Protein AF-A0A2N5ZCL1-F1 (afdb_monomer_lite)

Secondary structure (DSSP, 8-state):
-HHHHHHHHT-TTTTTEEEEETTSPBPPHHHHEEE-TT--EEEE--EEEEEEETTEEEEEEE-SEEEE-TTS-B-GGGEEEEEHHHHHHHHHHS-GGGS---

Sequence (102 aa):
MHFFRSLWANELHSNNFRIIESENKRVKYKDIVVEDEERNKYLKYKGSLRVYYYEIESKLVVYGLVLFEKNGNFDPSGIKWTGSMAGRRIADWLPLDYELNK

pLDDT: mean 83.38, std 15.54, range [41.25, 95.94]

Radius of gyration: 14.57 Å; chains: 1; bounding box: 32×44×33 Å

Foldseek 3Di:
DVCLLCLLVVNCVVQQKWKADPVRHTDHSVNQWDADPVRWIWGADAAWIWIDRNNFTKIKGFHGIKTADNVGDIDPVGIDIGGDVVVVVVVVVDPPVPPDPD

Structure (mmCIF, N/CA/C/O backbone):
data_AF-A0A2N5ZCL1-F1
#
_entry.id   AF-A0A2N5ZCL1-F1
#
loop_
_atom_site.group_PDB
_atom_site.id
_atom_site.type_symbol
_atom_site.label_atom_id
_atom_site.label_alt_id
_atom_site.label_comp_id
_atom_site.label_asym_id
_atom_site.label_entity_id
_atom_site.label_seq_id
_atom_site.pdbx_PDB_ins_code
_atom_site.Cartn_x
_atom_site.Cartn_y
_atom_site.Cartn_z
_atom_site.occupancy
_atom_site.B_iso_or_equiv
_atom_site.auth_seq_id
_atom_site.auth_comp_id
_atom_site.auth_asym_id
_atom_site.auth_atom_id
_atom_site.pdbx_PDB_model_num
ATOM 1 N N . MET A 1 1 ? -3.459 7.927 -6.750 1.00 74.00 1 MET A N 1
ATOM 2 C CA . MET A 1 1 ? -2.459 6.841 -6.604 1.00 74.00 1 MET A CA 1
ATOM 3 C C . MET A 1 1 ? -3.012 5.497 -7.092 1.00 74.00 1 MET A C 1
ATOM 5 O O . MET A 1 1 ? -3.967 4.996 -6.515 1.00 74.00 1 MET A O 1
ATOM 9 N N . HIS A 1 2 ? -2.458 4.907 -8.161 1.00 86.94 2 HIS A N 1
ATOM 10 C CA . HIS A 1 2 ? -3.016 3.708 -8.828 1.00 86.94 2 HIS A CA 1
ATOM 11 C C . HIS A 1 2 ? -2.949 2.412 -7.994 1.00 86.94 2 HIS A C 1
ATOM 13 O O . HIS A 1 2 ? -3.910 1.642 -7.998 1.00 86.94 2 HIS A O 1
ATOM 19 N N . PHE A 1 3 ? -1.875 2.196 -7.227 1.00 89.75 3 PHE A N 1
ATOM 20 C CA . PHE A 1 3 ? -1.744 1.006 -6.376 1.00 89.75 3 PHE A CA 1
ATOM 21 C C . PHE A 1 3 ? -2.813 0.939 -5.283 1.00 89.75 3 PHE A C 1
ATOM 23 O O . PHE A 1 3 ? -3.518 -0.057 -5.200 1.00 89.75 3 PHE A O 1
ATOM 30 N N . PHE A 1 4 ? -2.977 1.994 -4.475 1.00 90.75 4 PHE A N 1
ATOM 31 C CA . PHE A 1 4 ? -3.962 1.990 -3.385 1.00 90.75 4 PHE A CA 1
ATOM 32 C C . PHE A 1 4 ? -5.402 1.908 -3.896 1.00 90.75 4 PHE A C 1
ATOM 34 O O . PHE A 1 4 ? -6.218 1.243 -3.271 1.00 90.75 4 PHE A O 1
ATOM 41 N N . ARG A 1 5 ? -5.705 2.474 -5.075 1.00 91.94 5 ARG A N 1
ATOM 42 C CA . ARG A 1 5 ? -6.997 2.240 -5.747 1.00 91.94 5 ARG A CA 1
ATOM 43 C C . ARG A 1 5 ? -7.199 0.769 -6.107 1.00 91.94 5 ARG A C 1
ATOM 45 O O . ARG A 1 5 ? -8.257 0.211 -5.841 1.00 91.94 5 ARG A O 1
ATOM 52 N N . SER A 1 6 ? -6.166 0.136 -6.664 1.00 92.06 6 SER A N 1
ATOM 53 C CA . SER A 1 6 ? -6.188 -1.292 -7.007 1.00 92.06 6 SER A CA 1
ATOM 54 C C . SER A 1 6 ? -6.301 -2.175 -5.762 1.00 92.06 6 SER A C 1
ATOM 56 O O . SER A 1 6 ? -7.010 -3.176 -5.774 1.00 92.06 6 SER A O 1
ATOM 58 N N . LEU A 1 7 ? -5.647 -1.788 -4.664 1.00 92.75 7 LEU A N 1
ATOM 59 C CA . LEU A 1 7 ? -5.780 -2.431 -3.361 1.00 92.75 7 LEU A CA 1
ATOM 60 C C . LEU A 1 7 ? -7.210 -2.259 -2.818 1.00 92.75 7 LEU A C 1
ATOM 62 O O . LEU A 1 7 ? -7.832 -3.217 -2.376 1.00 92.75 7 LEU A O 1
ATOM 66 N N . TRP A 1 8 ? -7.793 -1.067 -2.912 1.00 93.88 8 TRP A N 1
ATOM 67 C CA . TRP A 1 8 ? -9.158 -0.824 -2.438 1.00 93.88 8 TRP A CA 1
ATOM 68 C C . TRP A 1 8 ? -10.194 -1.674 -3.173 1.00 93.88 8 TRP A C 1
ATOM 70 O O . TRP A 1 8 ? -11.073 -2.258 -2.535 1.00 93.88 8 TRP A O 1
ATOM 80 N N . ALA A 1 9 ? -10.057 -1.796 -4.493 1.00 93.81 9 ALA A N 1
ATOM 81 C CA . ALA A 1 9 ? -10.953 -2.584 -5.335 1.00 93.81 9 ALA A CA 1
ATOM 82 C C . ALA A 1 9 ? -10.675 -4.101 -5.310 1.00 93.81 9 ALA A C 1
ATOM 84 O O . ALA A 1 9 ? -11.467 -4.861 -5.853 1.00 93.81 9 ALA A O 1
ATOM 85 N N . ASN A 1 10 ? -9.591 -4.561 -4.665 1.00 94.19 10 ASN A N 1
ATOM 86 C CA . ASN A 1 10 ? -9.100 -5.945 -4.770 1.00 94.19 10 ASN A CA 1
ATOM 87 C C . ASN A 1 10 ? -8.807 -6.363 -6.233 1.00 94.19 10 ASN A C 1
ATOM 89 O O . ASN A 1 10 ? -9.036 -7.492 -6.656 1.00 94.19 10 ASN A O 1
ATOM 93 N N . GLU A 1 11 ? -8.252 -5.430 -7.004 1.00 94.00 11 GLU A N 1
ATOM 94 C CA . GLU A 1 11 ? -7.954 -5.548 -8.438 1.00 94.00 11 GLU A CA 1
ATOM 95 C C . GLU A 1 11 ? -6.443 -5.496 -8.710 1.00 94.00 11 GLU A C 1
ATOM 97 O O . GLU A 1 11 ? -5.991 -5.140 -9.794 1.00 94.00 11 GLU A O 1
ATOM 102 N N . LEU A 1 12 ? -5.615 -5.832 -7.714 1.00 91.12 12 LEU A N 1
ATOM 103 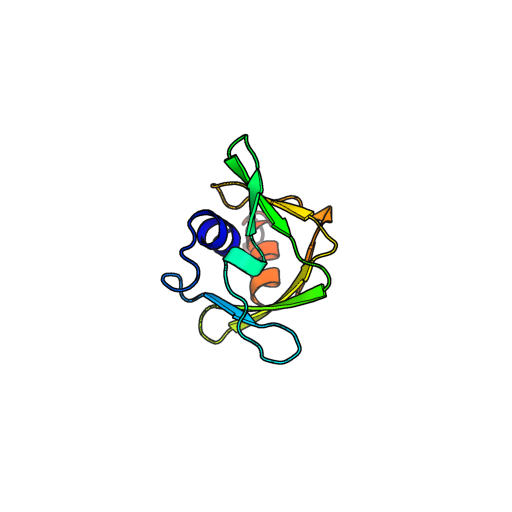C CA . LEU A 1 12 ? -4.157 -5.812 -7.870 1.00 91.12 12 LEU A CA 1
ATOM 104 C C . LEU A 1 12 ? -3.712 -6.644 -9.077 1.00 91.12 12 LEU A C 1
ATOM 106 O O . LEU A 1 12 ? -2.935 -6.167 -9.895 1.00 91.12 12 LEU A O 1
ATOM 110 N N . HIS A 1 13 ? -4.231 -7.867 -9.214 1.00 90.69 13 HIS A N 1
ATOM 111 C CA . HIS A 1 13 ? -3.790 -8.762 -10.278 1.00 90.69 13 HIS A CA 1
ATOM 112 C C . HIS A 1 13 ? -4.219 -8.287 -11.672 1.00 90.69 13 HIS A C 1
ATOM 114 O O . HIS A 1 13 ? -3.393 -8.309 -12.582 1.00 90.69 13 HIS A O 1
ATOM 120 N N . SER A 1 14 ? -5.467 -7.833 -11.829 1.00 92.31 14 SER A N 1
ATOM 121 C CA . SER A 1 14 ? -5.989 -7.292 -13.092 1.00 92.31 14 SER A CA 1
ATOM 122 C C . SER A 1 14 ? -5.308 -5.981 -13.489 1.00 92.31 14 SER A C 1
ATOM 124 O O . SER A 1 14 ? -5.147 -5.718 -14.675 1.00 92.31 14 SER A O 1
ATOM 126 N N . ASN A 1 15 ? -4.825 -5.206 -12.513 1.00 89.94 15 ASN A N 1
ATOM 127 C CA . ASN A 1 15 ? -4.043 -3.988 -12.733 1.00 89.94 15 ASN A CA 1
ATOM 128 C C . ASN A 1 15 ? -2.522 -4.240 -12.773 1.00 89.94 15 ASN A C 1
ATOM 130 O O . ASN A 1 15 ? -1.738 -3.312 -12.590 1.00 89.94 15 ASN A O 1
ATOM 134 N N . ASN A 1 16 ? -2.081 -5.481 -13.016 1.00 92.19 16 ASN A N 1
ATOM 135 C CA . ASN A 1 16 ? -0.668 -5.861 -13.178 1.00 92.19 16 ASN A CA 1
ATOM 136 C C . ASN A 1 16 ? 0.228 -5.611 -11.954 1.00 92.19 16 ASN A C 1
ATOM 138 O O . ASN A 1 16 ? 1.455 -5.528 -12.077 1.00 92.19 16 ASN A O 1
ATOM 142 N N . PHE A 1 17 ? -0.367 -5.542 -10.763 1.00 91.44 17 PHE A N 1
ATOM 143 C CA . PHE A 1 17 ? 0.359 -5.513 -9.504 1.00 91.44 17 PHE A CA 1
ATOM 144 C C . PHE A 1 17 ? 0.604 -6.916 -8.951 1.00 91.44 17 PHE A C 1
ATOM 146 O O . PHE A 1 17 ? -0.279 -7.779 -8.922 1.00 91.44 17 PHE A O 1
ATOM 153 N N . ARG A 1 18 ? 1.812 -7.126 -8.425 1.00 91.56 18 ARG A N 1
ATOM 154 C CA . ARG A 1 18 ? 2.178 -8.314 -7.644 1.00 91.56 18 ARG A CA 1
ATOM 155 C C . ARG A 1 18 ? 2.816 -7.870 -6.334 1.00 91.56 18 ARG A C 1
ATOM 157 O O . ARG A 1 18 ? 3.662 -6.983 -6.335 1.00 91.56 18 ARG A O 1
ATOM 164 N N . ILE A 1 19 ? 2.410 -8.485 -5.227 1.00 91.56 19 ILE A N 1
ATOM 165 C CA . ILE A 1 19 ? 2.971 -8.219 -3.899 1.00 91.56 19 ILE A CA 1
ATOM 166 C C . ILE A 1 19 ? 3.666 -9.485 -3.414 1.00 91.56 19 ILE A C 1
ATOM 168 O O . ILE A 1 19 ? 3.081 -10.574 -3.422 1.00 91.56 19 ILE A O 1
ATOM 172 N N . ILE A 1 20 ? 4.923 -9.329 -3.020 1.00 91.06 20 ILE A N 1
ATOM 173 C CA . ILE A 1 20 ? 5.784 -10.413 -2.566 1.00 91.06 20 ILE A CA 1
ATOM 174 C C . ILE A 1 20 ? 6.415 -10.005 -1.232 1.00 91.06 20 ILE A C 1
ATOM 176 O O . ILE A 1 20 ? 6.828 -8.860 -1.047 1.00 91.06 20 ILE A O 1
ATOM 180 N N . GLU A 1 21 ? 6.464 -10.939 -0.293 1.00 85.50 21 GLU A N 1
ATOM 181 C CA . GLU A 1 21 ? 7.194 -10.800 0.965 1.00 85.50 21 GLU A CA 1
ATOM 182 C C . GLU A 1 21 ? 8.708 -10.937 0.733 1.00 85.50 21 GLU A C 1
ATOM 184 O O . GLU A 1 21 ? 9.155 -11.466 -0.287 1.00 85.50 21 GLU A O 1
ATOM 189 N N . SER A 1 22 ? 9.530 -10.480 1.679 1.00 68.94 22 SER A N 1
ATOM 190 C CA . SER A 1 22 ? 10.996 -10.565 1.597 1.00 68.94 22 SER A CA 1
ATOM 191 C C . SER A 1 22 ? 11.548 -11.980 1.354 1.00 68.94 22 SER A C 1
ATOM 193 O O . SER A 1 22 ? 12.635 -12.103 0.797 1.00 68.94 22 SER A O 1
ATOM 195 N N . GLU A 1 23 ? 10.797 -13.029 1.696 1.00 70.88 23 GLU A N 1
ATOM 196 C CA . GLU A 1 23 ? 11.152 -14.442 1.471 1.00 70.88 23 GLU A CA 1
ATOM 197 C C . GLU A 1 23 ? 10.645 -14.999 0.122 1.00 70.88 23 GLU A C 1
ATOM 199 O O . GLU A 1 23 ? 10.497 -16.206 -0.049 1.00 70.88 23 GLU A O 1
ATOM 204 N N . ASN A 1 24 ? 10.336 -14.134 -0.852 1.00 70.50 24 ASN A N 1
ATOM 205 C CA . ASN A 1 24 ? 9.763 -14.493 -2.162 1.00 70.50 24 ASN A CA 1
ATOM 206 C C . ASN A 1 24 ? 8.382 -15.178 -2.112 1.00 70.50 24 ASN A C 1
ATOM 208 O O . ASN A 1 24 ? 7.890 -15.693 -3.119 1.00 70.50 24 ASN A O 1
ATOM 212 N N . LYS A 1 25 ? 7.700 -15.137 -0.965 1.00 83.50 25 LYS A N 1
ATOM 213 C CA . LYS A 1 25 ? 6.341 -15.656 -0.825 1.00 83.50 25 LYS A CA 1
ATOM 214 C C . LYS A 1 25 ? 5.325 -14.658 -1.382 1.00 83.50 25 LYS A C 1
ATOM 216 O O . LYS A 1 25 ? 5.320 -13.484 -1.013 1.00 83.50 25 LYS A O 1
ATOM 221 N N . ARG A 1 26 ? 4.434 -15.120 -2.266 1.00 83.06 26 ARG A N 1
ATOM 222 C CA . ARG A 1 26 ? 3.315 -14.305 -2.768 1.00 83.06 26 ARG A CA 1
ATOM 223 C C . ARG A 1 26 ? 2.329 -14.041 -1.631 1.00 83.06 26 ARG A C 1
ATOM 225 O O . ARG A 1 26 ? 1.811 -14.982 -1.032 1.00 83.06 26 ARG A O 1
ATOM 232 N N . VAL A 1 27 ? 2.046 -12.769 -1.384 1.00 86.06 27 VAL A N 1
ATOM 233 C CA . VAL A 1 27 ? 1.124 -12.330 -0.330 1.00 86.06 27 VAL A CA 1
ATOM 234 C C . VAL A 1 27 ? -0.292 -12.264 -0.896 1.00 86.06 27 VAL A C 1
ATOM 236 O O . VAL A 1 27 ? -0.494 -11.733 -1.995 1.00 86.06 27 VAL A O 1
ATOM 239 N N . LYS A 1 28 ? -1.285 -12.822 -0.191 1.00 88.19 28 LYS A N 1
ATOM 240 C CA . LYS A 1 28 ? -2.686 -12.725 -0.622 1.00 88.19 28 LYS A CA 1
ATOM 241 C C . LYS A 1 28 ? -3.301 -11.437 -0.095 1.00 88.19 28 LYS A C 1
ATOM 243 O O . LYS A 1 28 ? -2.945 -10.949 0.968 1.00 88.19 28 LYS A O 1
ATOM 248 N N . TYR A 1 29 ? -4.302 -10.934 -0.813 1.00 89.62 29 TYR A N 1
ATOM 249 C CA . TYR A 1 29 ? -5.054 -9.743 -0.419 1.00 89.62 29 TYR A CA 1
ATOM 250 C C . TYR A 1 29 ? -5.560 -9.798 1.029 1.00 89.62 29 TYR A C 1
ATOM 252 O O . TYR A 1 29 ? -5.335 -8.875 1.805 1.00 89.62 29 TYR A O 1
ATOM 260 N N . LYS A 1 30 ? -6.187 -10.921 1.398 1.00 91.12 30 LYS A N 1
ATOM 261 C CA . LYS A 1 30 ? -6.770 -11.146 2.727 1.00 91.12 30 LYS A CA 1
ATOM 262 C C . LYS A 1 30 ? -5.734 -11.176 3.857 1.00 91.12 30 LYS A C 1
ATOM 264 O O . LYS A 1 30 ? -6.116 -11.034 5.010 1.00 91.12 30 LYS A O 1
ATOM 269 N N . ASP A 1 31 ? -4.455 -11.356 3.531 1.00 90.00 31 ASP A N 1
ATOM 270 C CA . ASP A 1 31 ? -3.379 -11.393 4.524 1.00 90.00 31 ASP A CA 1
ATOM 271 C C . ASP A 1 31 ? -2.912 -9.978 4.905 1.00 90.00 31 ASP A C 1
ATOM 273 O O . ASP A 1 31 ? -2.283 -9.800 5.943 1.00 90.00 31 ASP A O 1
ATOM 277 N N . ILE A 1 32 ? -3.205 -8.974 4.066 1.00 92.62 32 ILE A N 1
ATOM 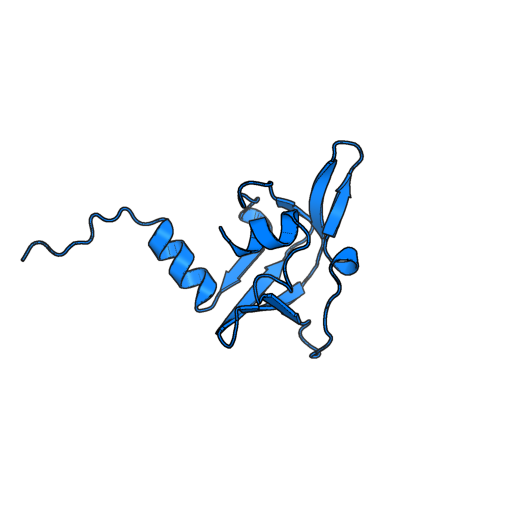278 C CA . ILE A 1 32 ? -2.720 -7.596 4.233 1.00 92.62 32 ILE A CA 1
ATOM 279 C C . ILE A 1 32 ? -3.822 -6.546 4.277 1.00 92.62 32 ILE A C 1
ATOM 281 O O . ILE A 1 32 ? -3.548 -5.431 4.705 1.00 92.62 32 ILE A O 1
ATOM 285 N N . VAL A 1 33 ? -5.046 -6.856 3.848 1.00 95.38 33 VAL A N 1
ATOM 286 C CA . VAL A 1 33 ? -6.172 -5.922 3.921 1.00 95.38 33 VAL A CA 1
ATOM 287 C C . VAL A 1 33 ? -7.205 -6.413 4.916 1.00 95.38 33 VAL A C 1
ATOM 289 O O . VAL A 1 33 ? -7.701 -7.534 4.810 1.00 95.38 33 VAL A O 1
ATOM 292 N N . VAL A 1 34 ? -7.548 -5.533 5.852 1.00 95.62 34 VAL A N 1
ATOM 293 C CA . VAL A 1 34 ? -8.654 -5.710 6.793 1.00 95.62 34 VAL A CA 1
ATOM 294 C C . VAL A 1 34 ? -9.696 -4.620 6.561 1.00 95.62 34 VAL A C 1
ATOM 296 O O . VAL A 1 34 ? -9.346 -3.507 6.167 1.00 95.62 34 VAL A O 1
ATOM 299 N N . GLU A 1 35 ? -10.962 -4.956 6.778 1.00 95.94 35 GLU A N 1
ATOM 300 C CA . GLU A 1 35 ? -12.107 -4.045 6.695 1.00 95.94 35 GLU A CA 1
ATOM 301 C C . GLU A 1 35 ? -12.784 -4.019 8.070 1.00 95.94 35 GLU A C 1
ATOM 303 O O . GLU A 1 35 ? -12.920 -5.077 8.691 1.00 95.94 35 GLU A O 1
ATOM 308 N N . ASP A 1 36 ? -13.121 -2.831 8.570 1.00 93.94 36 ASP A N 1
ATOM 309 C CA . ASP A 1 36 ? -13.850 -2.666 9.832 1.00 93.94 36 ASP A CA 1
ATOM 310 C C . ASP A 1 36 ? -15.377 -2.677 9.623 1.00 93.94 36 ASP A C 1
ATOM 312 O O . ASP A 1 36 ? -15.879 -2.873 8.514 1.00 93.94 36 ASP A O 1
ATOM 316 N N . GLU A 1 37 ? -16.133 -2.476 10.704 1.00 94.88 37 GLU A N 1
ATOM 317 C CA . GLU A 1 37 ? -17.602 -2.446 10.675 1.00 94.88 37 GLU A CA 1
ATOM 318 C C . GLU A 1 37 ? -18.166 -1.250 9.884 1.00 94.88 37 GLU A C 1
ATOM 320 O O . GLU A 1 37 ? -19.264 -1.330 9.334 1.00 94.88 37 GLU A O 1
ATOM 325 N N . GLU A 1 38 ? -17.398 -0.165 9.765 1.00 94.00 38 GLU A N 1
ATOM 326 C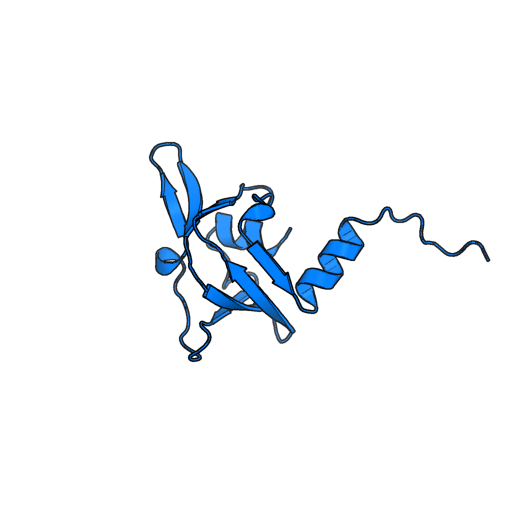 CA . GLU A 1 38 ? -17.748 1.046 9.015 1.00 94.00 38 GLU A CA 1
ATOM 327 C C . GLU A 1 38 ? -17.339 0.971 7.532 1.00 94.00 38 GLU A C 1
ATOM 329 O O . GLU A 1 38 ? -17.575 1.909 6.766 1.00 94.00 38 GLU A O 1
ATOM 334 N N . ARG A 1 39 ? -16.792 -0.171 7.088 1.00 92.31 39 ARG A N 1
ATOM 335 C CA . ARG A 1 39 ? -16.280 -0.415 5.727 1.00 92.31 39 ARG A CA 1
ATOM 336 C C . ARG A 1 39 ? -15.028 0.395 5.384 1.00 92.31 39 ARG A C 1
ATOM 338 O O . ARG A 1 39 ? -14.694 0.555 4.203 1.00 92.31 39 ARG A O 1
ATOM 345 N N . ASN A 1 40 ? -14.307 0.876 6.391 1.00 93.62 40 ASN A N 1
ATOM 346 C CA . ASN A 1 40 ? -12.972 1.425 6.215 1.00 93.62 40 ASN A CA 1
ATOM 347 C C . ASN A 1 40 ? -11.997 0.276 5.967 1.00 93.62 40 ASN A C 1
ATOM 349 O O . ASN A 1 40 ? -12.050 -0.761 6.631 1.00 93.62 40 ASN A O 1
ATOM 353 N N . LYS A 1 41 ? -11.075 0.458 5.016 1.00 95.31 41 LYS A N 1
ATOM 354 C CA . LYS A 1 41 ? -10.043 -0.541 4.723 1.00 95.31 41 LYS A CA 1
ATOM 355 C C . LYS A 1 41 ? -8.684 -0.084 5.199 1.00 95.31 41 LYS A C 1
ATOM 357 O O . LYS A 1 41 ? -8.278 1.063 5.011 1.00 95.31 41 LYS A O 1
ATOM 362 N N . TYR A 1 42 ? -7.953 -1.046 5.741 1.00 95.50 42 TYR A N 1
ATOM 363 C CA . TYR A 1 42 ? -6.635 -0.824 6.291 1.00 95.50 42 TYR A CA 1
ATOM 364 C C . TYR A 1 42 ? -5.638 -1.820 5.731 1.00 95.50 42 TYR A C 1
ATOM 366 O O . TYR A 1 42 ? -5.911 -3.017 5.631 1.00 95.50 42 TYR A O 1
ATOM 374 N N . LEU A 1 43 ? -4.460 -1.316 5.376 1.00 94.50 43 LEU A N 1
ATOM 375 C CA . LEU A 1 43 ? -3.305 -2.143 5.086 1.00 94.50 43 LEU A CA 1
ATOM 376 C C . LEU A 1 43 ? -2.688 -2.521 6.436 1.00 94.50 43 LEU A C 1
ATOM 378 O O . LEU A 1 43 ? -2.114 -1.672 7.117 1.00 94.50 43 LEU A O 1
ATOM 382 N N . LYS A 1 44 ? -2.852 -3.781 6.838 1.00 94.12 44 LYS A N 1
ATOM 383 C CA . LYS A 1 44 ? -2.334 -4.347 8.085 1.00 94.12 44 LYS A CA 1
ATOM 384 C C . LYS A 1 44 ? -1.131 -5.223 7.771 1.00 94.12 44 LYS A C 1
ATOM 386 O O . LYS A 1 44 ? -1.276 -6.383 7.399 1.00 94.12 44 LYS A O 1
ATOM 391 N N . TYR A 1 45 ? 0.064 -4.671 7.933 1.00 91.88 45 TYR A N 1
ATOM 392 C CA . TYR A 1 45 ? 1.301 -5.423 7.752 1.00 91.88 45 TYR A CA 1
ATOM 393 C C . TYR A 1 45 ? 2.430 -4.798 8.573 1.00 91.88 45 TYR A C 1
ATOM 395 O O . TYR A 1 45 ? 2.444 -3.592 8.807 1.00 91.88 45 TYR A O 1
ATOM 403 N N . LYS A 1 46 ? 3.393 -5.611 9.010 1.00 90.88 46 LYS A N 1
ATOM 404 C CA . LYS A 1 46 ? 4.578 -5.126 9.724 1.00 90.88 46 LYS A CA 1
ATOM 405 C C . LYS A 1 46 ? 5.822 -5.675 9.050 1.00 90.88 46 LYS A C 1
ATOM 407 O O . LYS A 1 46 ? 6.170 -6.833 9.245 1.00 90.88 46 LYS A O 1
ATOM 412 N N . GLY A 1 47 ? 6.493 -4.835 8.269 1.00 90.94 47 GLY A N 1
ATOM 413 C CA . GLY A 1 47 ? 7.699 -5.239 7.555 1.00 90.94 47 GLY A CA 1
ATOM 414 C C . GLY A 1 47 ? 7.794 -4.661 6.154 1.00 90.94 47 GLY A C 1
ATOM 415 O O . GLY A 1 47 ? 7.171 -3.653 5.828 1.00 90.94 47 GLY A O 1
ATOM 416 N N . SER A 1 48 ? 8.626 -5.296 5.331 1.00 91.75 48 SER A N 1
ATOM 417 C CA . SER A 1 48 ? 8.888 -4.875 3.956 1.00 91.75 48 SER A CA 1
ATOM 418 C C . SER A 1 48 ? 8.144 -5.753 2.957 1.00 91.75 48 SER A C 1
ATOM 420 O O . SER A 1 48 ? 8.351 -6.960 2.919 1.00 91.75 48 SER A O 1
ATOM 422 N N . LEU A 1 49 ? 7.365 -5.121 2.090 1.00 92.12 49 LEU A N 1
ATOM 423 C CA . LEU A 1 49 ? 6.755 -5.726 0.916 1.00 92.12 49 LEU A CA 1
ATOM 424 C C . LEU A 1 49 ? 7.507 -5.279 -0.337 1.00 92.12 49 LEU A C 1
ATOM 426 O O . LEU A 1 49 ? 7.861 -4.105 -0.483 1.00 92.12 49 LEU A O 1
ATOM 430 N N . ARG A 1 50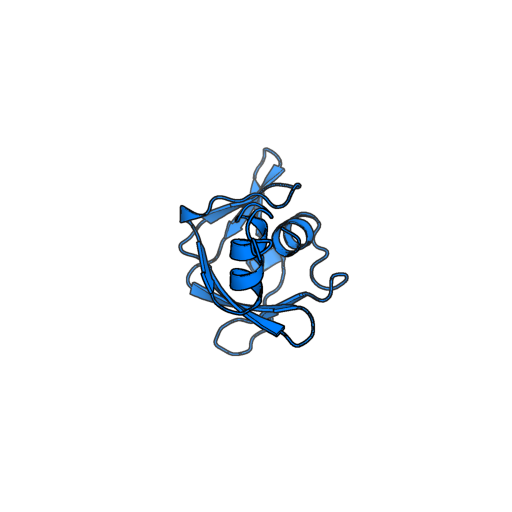 ? 7.721 -6.206 -1.267 1.00 92.44 50 ARG A N 1
ATOM 431 C CA . ARG A 1 50 ? 8.096 -5.891 -2.645 1.00 92.44 50 ARG A CA 1
ATOM 432 C C . ARG A 1 50 ? 6.822 -5.781 -3.464 1.00 92.44 50 ARG A C 1
ATOM 434 O O . ARG A 1 50 ? 6.043 -6.729 -3.558 1.00 92.44 50 ARG A O 1
ATOM 441 N N . VAL A 1 51 ? 6.603 -4.605 -4.030 1.00 91.81 51 VAL A N 1
ATOM 442 C CA . VAL A 1 51 ? 5.498 -4.320 -4.936 1.00 91.81 51 VAL A CA 1
ATOM 443 C C . VAL A 1 51 ? 6.074 -4.283 -6.339 1.00 91.81 51 VAL A C 1
ATOM 445 O O . VAL A 1 51 ? 7.003 -3.527 -6.603 1.00 91.81 51 VAL A O 1
ATOM 448 N N . TYR A 1 52 ? 5.510 -5.078 -7.234 1.00 91.06 52 TYR A N 1
ATOM 449 C CA . TYR A 1 52 ? 5.819 -5.055 -8.655 1.00 91.06 52 TYR A CA 1
ATOM 450 C C . TYR A 1 52 ? 4.635 -4.475 -9.413 1.00 91.06 52 TYR A C 1
ATOM 452 O O . TYR A 1 52 ? 3.495 -4.838 -9.124 1.00 91.06 52 TYR A O 1
ATOM 460 N N . TYR A 1 53 ? 4.911 -3.614 -10.385 1.00 90.38 53 TYR A N 1
ATOM 461 C CA . TYR A 1 53 ? 3.964 -3.171 -11.404 1.00 90.38 53 TYR A CA 1
ATOM 462 C C . TYR A 1 53 ? 4.580 -3.482 -12.763 1.00 90.38 53 TYR A C 1
ATOM 464 O O . TYR A 1 53 ? 5.598 -2.886 -13.124 1.00 90.38 53 TYR A O 1
ATOM 472 N N . TYR A 1 54 ? 4.017 -4.459 -13.477 1.00 89.75 54 TYR A N 1
ATOM 473 C CA . TYR A 1 54 ? 4.726 -5.143 -14.567 1.00 89.75 54 TYR A CA 1
ATOM 474 C C . TYR A 1 54 ? 6.100 -5.659 -14.081 1.00 89.75 54 TYR A C 1
ATOM 476 O O . TYR A 1 54 ? 6.149 -6.429 -13.116 1.00 89.75 54 TYR A O 1
ATOM 484 N N . GLU A 1 55 ? 7.198 -5.211 -14.697 1.00 88.44 55 GLU A N 1
ATOM 485 C CA . GLU A 1 55 ? 8.587 -5.558 -14.349 1.00 88.44 55 GLU A CA 1
ATOM 486 C C . GLU A 1 55 ? 9.250 -4.542 -13.400 1.00 88.44 55 GLU A C 1
ATOM 488 O O . GLU A 1 55 ? 10.415 -4.680 -13.034 1.00 88.44 55 GLU A O 1
ATOM 493 N N . ILE A 1 56 ? 8.524 -3.499 -12.987 1.00 89.31 56 ILE A N 1
ATOM 494 C CA . ILE A 1 56 ? 9.070 -2.439 -12.138 1.00 89.31 56 ILE A CA 1
ATOM 495 C C . ILE A 1 56 ? 8.884 -2.817 -10.672 1.00 89.31 56 ILE A C 1
ATOM 497 O O . ILE A 1 56 ? 7.757 -2.860 -10.178 1.00 89.31 56 ILE A O 1
ATOM 501 N N . GLU A 1 57 ? 9.990 -3.018 -9.960 1.00 90.38 57 GLU A N 1
ATOM 502 C CA . GLU A 1 57 ? 9.993 -3.240 -8.514 1.00 90.38 57 GLU A CA 1
ATOM 503 C C . GLU A 1 57 ? 9.972 -1.919 -7.727 1.00 90.38 57 GLU A C 1
ATOM 505 O O . GLU A 1 57 ? 10.578 -0.904 -8.085 1.00 90.38 57 GLU A O 1
ATOM 510 N N . SER A 1 58 ? 9.276 -1.917 -6.597 1.00 91.44 58 SER A N 1
ATOM 511 C CA . SER A 1 58 ? 9.447 -0.941 -5.526 1.00 91.44 58 SER A CA 1
ATOM 512 C C . SER A 1 58 ? 9.266 -1.607 -4.171 1.00 91.44 58 SER A C 1
ATOM 514 O O . SER A 1 58 ? 8.618 -2.643 -4.040 1.00 91.44 58 SER A O 1
ATOM 516 N N . LYS A 1 59 ? 9.832 -0.990 -3.140 1.00 92.06 59 LYS A N 1
ATOM 517 C CA . LYS A 1 59 ? 9.762 -1.478 -1.767 1.00 92.06 59 LYS A CA 1
ATOM 518 C C . LYS A 1 59 ? 8.784 -0.626 -0.971 1.00 92.06 59 LYS A C 1
ATOM 520 O O . LYS A 1 59 ? 8.907 0.597 -0.941 1.00 92.06 59 LYS A O 1
ATOM 525 N N . LEU A 1 60 ? 7.842 -1.285 -0.310 1.00 91.69 60 LEU A N 1
ATOM 526 C CA . LEU A 1 60 ? 6.861 -0.691 0.584 1.00 91.69 60 LEU A CA 1
ATOM 527 C C . LEU A 1 60 ? 7.105 -1.227 1.994 1.00 91.69 60 LEU A C 1
ATOM 529 O O . LEU A 1 60 ? 6.851 -2.393 2.275 1.00 91.69 60 LEU A O 1
ATOM 533 N N . VAL A 1 61 ? 7.623 -0.388 2.881 1.00 93.00 61 VAL A N 1
ATOM 534 C CA . VAL A 1 61 ? 7.734 -0.701 4.307 1.00 93.00 61 VAL A CA 1
ATOM 535 C C . VAL A 1 61 ? 6.463 -0.224 4.992 1.00 93.00 61 VAL A C 1
ATOM 537 O O . VAL A 1 61 ? 6.089 0.933 4.829 1.00 93.00 61 VAL A O 1
ATOM 540 N N . VAL A 1 62 ? 5.810 -1.105 5.742 1.00 92.62 62 VAL A N 1
ATOM 541 C CA . VAL A 1 62 ? 4.589 -0.808 6.500 1.00 92.62 62 VAL A CA 1
ATOM 542 C C . VAL A 1 62 ? 4.911 -0.920 7.986 1.00 92.62 62 VAL A C 1
ATOM 544 O O . VAL A 1 62 ? 5.502 -1.914 8.423 1.00 92.62 62 VAL A O 1
ATOM 547 N N . TYR A 1 63 ? 4.558 0.111 8.752 1.00 90.6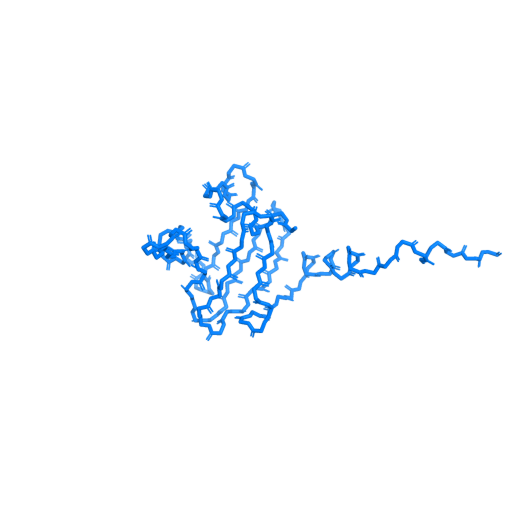9 63 TYR A N 1
ATOM 548 C CA . TYR A 1 63 ? 4.875 0.204 10.180 1.00 90.69 63 TYR A CA 1
ATOM 549 C C . TYR A 1 63 ? 3.758 -0.329 11.090 1.00 90.69 63 TYR A C 1
ATOM 551 O O . TYR A 1 63 ? 3.984 -0.514 12.285 1.00 90.69 63 TYR A O 1
ATOM 559 N N . GLY A 1 64 ? 2.578 -0.628 10.541 1.00 89.38 64 GLY A N 1
ATOM 560 C CA . GLY A 1 64 ? 1.446 -1.151 11.298 1.00 89.38 64 GLY A CA 1
ATOM 561 C C . GLY A 1 64 ? 0.145 -1.156 10.499 1.00 89.38 64 GLY A C 1
ATOM 562 O O . GLY A 1 64 ? 0.039 -1.830 9.475 1.00 89.38 64 GLY A O 1
ATOM 563 N N . LEU A 1 65 ? -0.855 -0.439 11.010 1.00 91.94 65 LEU A N 1
ATOM 564 C CA . LEU A 1 65 ? -2.171 -0.300 10.394 1.00 91.94 65 LEU A CA 1
ATOM 565 C C . LEU A 1 65 ? -2.235 1.020 9.627 1.00 91.94 65 LEU A C 1
ATOM 567 O O . LEU A 1 65 ? -1.967 2.071 10.200 1.00 91.94 65 LEU A O 1
ATOM 571 N N . VAL A 1 66 ? -2.584 0.965 8.345 1.00 94.12 66 VAL A N 1
ATOM 572 C CA . VAL A 1 66 ? -2.617 2.152 7.484 1.00 94.12 66 VAL A CA 1
ATOM 573 C C . VAL A 1 66 ? -3.984 2.270 6.847 1.00 94.12 66 VAL A C 1
ATOM 575 O O . VAL A 1 66 ? -4.342 1.434 6.020 1.00 94.12 66 VAL A O 1
ATOM 578 N N . LEU A 1 67 ? -4.735 3.303 7.222 1.00 93.69 67 LEU A N 1
ATOM 579 C CA . LEU A 1 67 ? -5.996 3.636 6.569 1.00 93.69 67 LEU A CA 1
ATOM 580 C C . LEU A 1 67 ? -5.721 4.069 5.127 1.00 93.69 67 LEU A C 1
ATOM 582 O O . LEU A 1 67 ? -4.805 4.856 4.871 1.00 93.69 67 LEU A O 1
ATOM 586 N N . PHE A 1 68 ? -6.518 3.564 4.192 1.00 93.44 68 PHE A N 1
ATOM 587 C CA . PHE A 1 68 ? -6.487 3.997 2.801 1.00 93.44 68 PHE A CA 1
ATOM 588 C C . PHE A 1 68 ? -7.900 4.093 2.233 1.00 93.44 68 PHE A C 1
ATOM 590 O O . PHE A 1 68 ? -8.792 3.372 2.655 1.00 93.44 68 PHE A O 1
ATOM 597 N N . GLU A 1 69 ? -8.105 4.988 1.273 1.00 92.25 69 GLU A N 1
ATOM 598 C CA . GLU A 1 69 ? -9.413 5.346 0.729 1.00 92.25 69 GLU A CA 1
ATOM 599 C C . GLU A 1 69 ? -9.589 4.875 -0.720 1.00 92.25 69 GLU A C 1
ATOM 601 O O . GLU A 1 69 ? -8.630 4.638 -1.465 1.00 92.25 69 GLU A O 1
ATOM 606 N N . LYS A 1 70 ? -10.846 4.846 -1.177 1.00 92.50 70 LYS A N 1
ATOM 607 C CA . LYS A 1 70 ? -11.227 4.472 -2.550 1.00 92.50 70 LYS A CA 1
ATOM 608 C C . LYS A 1 70 ? -10.529 5.283 -3.648 1.00 92.50 70 LYS A C 1
ATOM 610 O O . LYS A 1 70 ? -10.262 4.754 -4.725 1.00 92.50 70 LYS A O 1
ATOM 615 N N . ASN A 1 71 ? -10.239 6.560 -3.409 1.00 87.75 71 ASN A N 1
ATOM 616 C CA . ASN A 1 71 ? -9.550 7.451 -4.359 1.00 87.75 71 ASN A CA 1
ATOM 617 C C . ASN A 1 71 ? -8.026 7.162 -4.459 1.00 87.75 71 ASN A C 1
ATOM 619 O O . ASN A 1 71 ? -7.349 7.626 -5.388 1.00 87.75 71 ASN A O 1
ATOM 623 N N . GLY A 1 72 ? -7.498 6.327 -3.558 1.00 86.06 72 GLY A N 1
ATOM 624 C CA . GLY A 1 72 ? -6.088 5.979 -3.436 1.00 86.06 72 GLY A CA 1
ATOM 625 C C . GLY A 1 72 ? -5.298 6.858 -2.466 1.00 86.06 72 GLY A C 1
ATOM 626 O O . GLY A 1 72 ? -4.074 6.731 -2.438 1.00 86.06 72 GLY A O 1
ATOM 627 N N . ASN A 1 73 ? -5.952 7.738 -1.710 1.00 87.56 73 ASN A N 1
ATOM 628 C CA . ASN A 1 73 ? -5.357 8.409 -0.559 1.00 87.56 73 ASN A CA 1
ATOM 629 C C . ASN A 1 73 ? -5.122 7.397 0.561 1.00 87.56 73 ASN A C 1
ATOM 631 O O . ASN A 1 73 ? -5.781 6.363 0.629 1.00 87.56 73 ASN A O 1
ATOM 635 N N . PHE A 1 74 ? -4.150 7.671 1.416 1.00 89.44 74 PHE A N 1
ATOM 636 C CA . PHE A 1 74 ? -3.797 6.828 2.553 1.00 89.44 74 PHE A CA 1
ATOM 637 C C . PHE A 1 74 ? -2.975 7.653 3.540 1.00 89.44 74 PHE A C 1
ATOM 639 O O . PHE A 1 74 ? -2.409 8.679 3.157 1.00 89.44 74 PHE A O 1
ATOM 646 N N . ASP A 1 75 ? -2.880 7.186 4.781 1.00 87.06 75 ASP A N 1
ATOM 647 C CA . ASP A 1 75 ? -2.032 7.810 5.796 1.00 87.06 75 ASP A CA 1
ATOM 648 C C . ASP A 1 75 ? -0.536 7.569 5.488 1.00 87.06 75 ASP A C 1
ATOM 650 O O . ASP A 1 75 ? -0.051 6.433 5.583 1.00 87.06 75 ASP A O 1
ATOM 654 N N . PRO A 1 76 ? 0.235 8.609 5.113 1.00 84.44 76 PRO A N 1
ATOM 655 C CA . PRO A 1 76 ? 1.639 8.448 4.767 1.00 84.44 76 PRO A CA 1
ATOM 656 C C . PRO A 1 76 ? 2.538 8.163 5.972 1.00 84.44 76 PRO A C 1
ATOM 658 O O . PRO A 1 76 ? 3.643 7.670 5.762 1.00 84.44 76 PRO A O 1
ATOM 661 N N . SER A 1 77 ? 2.098 8.435 7.205 1.00 87.19 77 SER A N 1
ATOM 662 C CA . SER A 1 77 ? 2.898 8.185 8.412 1.00 87.19 77 SER A CA 1
ATOM 663 C C . SER A 1 77 ? 3.121 6.688 8.662 1.00 87.19 77 SER A C 1
ATOM 665 O O . SER A 1 77 ? 4.148 6.281 9.207 1.00 87.19 77 SER A O 1
ATOM 667 N N . GLY A 1 78 ? 2.191 5.853 8.193 1.00 87.75 78 GLY A N 1
ATOM 668 C CA . GLY A 1 78 ? 2.214 4.408 8.387 1.00 87.75 78 GLY A CA 1
ATOM 669 C C . GLY A 1 78 ? 3.032 3.624 7.357 1.00 87.75 78 GLY A C 1
ATOM 670 O O . GLY A 1 78 ? 3.193 2.408 7.514 1.00 87.75 78 GLY A O 1
ATOM 671 N N . ILE A 1 79 ? 3.580 4.284 6.325 1.00 91.19 79 ILE A N 1
ATOM 672 C CA . ILE A 1 79 ? 4.393 3.626 5.294 1.00 91.19 79 ILE A CA 1
ATOM 673 C C . ILE A 1 79 ? 5.670 4.388 4.938 1.00 91.19 79 ILE A C 1
ATOM 675 O O . ILE A 1 79 ? 5.738 5.611 4.959 1.00 91.19 79 ILE A O 1
ATOM 679 N N . LYS A 1 80 ? 6.666 3.651 4.452 1.00 90.81 80 LYS A N 1
ATOM 680 C CA . LYS A 1 80 ? 7.796 4.194 3.698 1.00 90.81 80 LYS A CA 1
ATOM 681 C C . LYS A 1 80 ? 7.889 3.481 2.357 1.00 90.81 80 LYS A C 1
ATOM 683 O O . LYS A 1 80 ? 8.175 2.288 2.299 1.00 90.81 80 LYS A O 1
ATOM 688 N N . TRP A 1 81 ? 7.663 4.219 1.274 1.00 89.56 81 TRP A N 1
ATOM 689 C CA . TRP A 1 81 ? 7.713 3.687 -0.087 1.00 89.56 81 TRP A CA 1
ATOM 690 C C . TRP A 1 81 ? 8.964 4.190 -0.805 1.00 89.56 81 TRP A C 1
ATOM 692 O O . TRP A 1 81 ? 9.179 5.394 -0.908 1.00 89.56 81 TRP A O 1
ATOM 702 N N . THR A 1 82 ? 9.787 3.275 -1.312 1.00 89.12 82 THR A N 1
ATOM 703 C CA . THR A 1 82 ? 11.010 3.573 -2.072 1.00 89.12 82 THR A CA 1
ATOM 704 C C . THR A 1 82 ? 11.053 2.810 -3.399 1.00 89.12 82 THR A C 1
ATOM 706 O O . THR A 1 82 ? 10.435 1.755 -3.525 1.00 89.12 82 THR A O 1
ATOM 709 N N . GLY A 1 83 ? 11.823 3.296 -4.374 1.00 84.75 83 GLY A N 1
ATOM 710 C CA . GLY A 1 83 ? 11.950 2.694 -5.710 1.00 84.75 83 GLY A CA 1
ATOM 711 C C . GLY A 1 83 ? 11.196 3.471 -6.792 1.00 84.75 83 GLY A C 1
ATOM 712 O O . GLY A 1 83 ? 10.610 4.523 -6.528 1.00 84.75 83 GLY A O 1
ATOM 713 N N . SER A 1 84 ? 11.212 2.963 -8.023 1.00 79.25 84 SER A N 1
ATOM 714 C CA . SER A 1 84 ? 10.775 3.712 -9.211 1.00 79.25 84 SER A CA 1
ATOM 715 C C . SER A 1 84 ? 9.299 4.129 -9.182 1.00 79.25 84 SER A C 1
ATOM 717 O O . SER A 1 84 ? 8.954 5.193 -9.695 1.00 79.25 84 SER A O 1
ATOM 719 N N . MET A 1 85 ? 8.420 3.354 -8.535 1.00 78.38 85 MET A N 1
ATOM 720 C CA . MET A 1 85 ? 7.012 3.738 -8.360 1.00 78.38 85 MET A CA 1
ATOM 721 C C . MET A 1 85 ? 6.821 4.828 -7.300 1.00 78.38 85 MET A C 1
ATOM 723 O O . MET A 1 85 ? 5.907 5.639 -7.425 1.00 78.38 85 MET A O 1
ATOM 727 N N . ALA A 1 86 ? 7.686 4.886 -6.282 1.00 73.44 86 ALA A N 1
ATOM 728 C CA . ALA A 1 86 ? 7.675 5.979 -5.309 1.00 73.44 86 ALA A CA 1
ATOM 729 C C . ALA A 1 86 ? 8.187 7.290 -5.919 1.00 73.44 86 ALA A C 1
ATOM 731 O O . ALA A 1 86 ? 7.664 8.352 -5.602 1.00 73.44 86 ALA A O 1
ATOM 732 N N . GLY A 1 87 ? 9.174 7.217 -6.820 1.00 64.31 87 GLY A N 1
ATOM 733 C CA . GLY A 1 87 ? 9.707 8.393 -7.515 1.00 64.31 87 GLY A CA 1
ATOM 734 C C . GLY A 1 87 ? 8.671 9.079 -8.410 1.00 64.31 87 GLY A C 1
ATOM 735 O O . GLY A 1 87 ? 8.532 10.297 -8.361 1.00 64.31 87 GLY A O 1
ATOM 736 N N . ARG A 1 88 ? 7.867 8.305 -9.156 1.00 62.81 88 ARG A N 1
ATOM 737 C CA . ARG A 1 88 ? 6.773 8.850 -9.991 1.00 62.81 88 ARG A CA 1
ATOM 738 C C . ARG A 1 88 ? 5.715 9.594 -9.179 1.00 62.81 88 ARG A C 1
ATOM 740 O O . ARG A 1 88 ? 5.146 10.563 -9.648 1.00 62.81 88 ARG A O 1
ATOM 747 N N . ARG A 1 89 ? 5.507 9.188 -7.932 1.00 62.94 89 ARG A N 1
ATOM 748 C CA . ARG A 1 89 ? 4.591 9.857 -7.012 1.00 62.94 89 ARG A CA 1
ATOM 749 C C . ARG A 1 89 ? 5.136 11.197 -6.497 1.00 62.94 89 ARG A C 1
ATOM 751 O O . ARG A 1 89 ? 4.344 12.101 -6.275 1.00 62.94 89 ARG A O 1
ATOM 758 N N . ILE A 1 90 ? 6.454 11.334 -6.310 1.00 52.44 90 ILE A N 1
ATOM 759 C CA . ILE A 1 90 ? 7.063 12.649 -6.034 1.00 52.44 90 ILE A CA 1
ATOM 760 C C . ILE A 1 90 ? 6.850 13.565 -7.244 1.00 52.44 90 ILE A C 1
ATOM 762 O O . ILE A 1 90 ? 6.499 14.722 -7.061 1.00 52.44 90 ILE A O 1
ATOM 766 N N . ALA A 1 91 ? 6.978 13.035 -8.464 1.00 49.28 91 ALA A N 1
ATOM 767 C CA . ALA A 1 91 ? 6.700 13.793 -9.683 1.00 49.28 91 ALA A CA 1
ATOM 768 C C . ALA A 1 91 ? 5.219 14.208 -9.810 1.00 49.28 91 ALA A C 1
ATOM 770 O O . ALA A 1 91 ? 4.960 15.340 -10.187 1.00 49.28 91 ALA A O 1
ATOM 771 N N . ASP A 1 92 ? 4.262 13.355 -9.419 1.00 50.75 92 ASP A N 1
ATOM 772 C CA . ASP A 1 92 ? 2.827 13.704 -9.377 1.00 50.75 92 ASP A CA 1
ATOM 773 C C . ASP A 1 92 ? 2.477 14.749 -8.289 1.00 50.75 92 ASP A C 1
ATOM 775 O O . ASP A 1 92 ? 1.400 15.342 -8.324 1.00 50.75 92 ASP A O 1
ATOM 779 N N . TRP A 1 93 ? 3.335 14.924 -7.275 1.00 48.72 93 TRP A N 1
ATOM 780 C CA . TRP A 1 93 ? 3.157 15.884 -6.172 1.00 48.72 93 TRP A CA 1
ATOM 781 C C . TRP A 1 93 ? 3.876 17.215 -6.398 1.00 48.72 93 TRP A C 1
ATOM 783 O O . TRP A 1 93 ? 3.600 18.182 -5.688 1.00 48.72 93 TRP A O 1
ATOM 793 N N . LEU A 1 94 ? 4.797 17.272 -7.358 1.00 45.75 94 LEU A N 1
ATOM 794 C CA . LEU A 1 94 ? 5.415 18.516 -7.784 1.00 45.75 94 LEU A CA 1
ATOM 795 C C . LEU A 1 94 ? 4.497 19.167 -8.830 1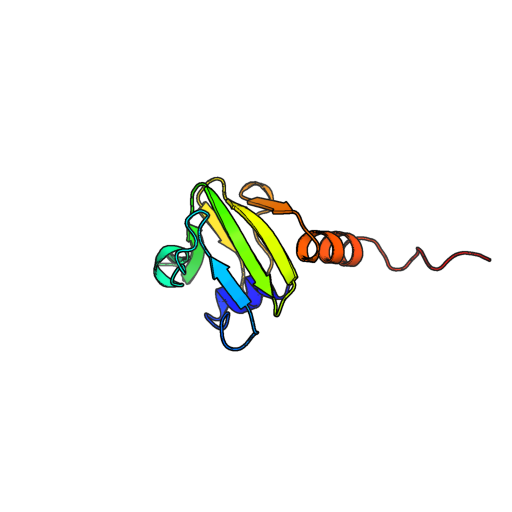.00 45.75 94 LEU A C 1
ATOM 797 O O . LEU A 1 94 ? 4.088 18.485 -9.771 1.00 45.75 94 LEU A O 1
ATOM 801 N N . PRO A 1 95 ? 4.137 20.456 -8.687 1.00 44.50 95 PRO A N 1
ATOM 802 C CA . PRO A 1 95 ? 3.422 21.158 -9.741 1.00 44.50 95 PRO A CA 1
ATOM 803 C C . PRO A 1 95 ? 4.202 21.050 -11.058 1.00 44.50 95 PRO A C 1
ATOM 805 O O . PRO A 1 95 ? 5.434 21.077 -11.063 1.00 44.50 95 PRO A O 1
ATOM 808 N N . LEU A 1 96 ? 3.470 20.943 -12.171 1.00 48.69 96 LEU A N 1
ATOM 809 C CA . LEU A 1 96 ? 3.985 20.886 -13.550 1.00 48.69 96 LEU A CA 1
ATOM 810 C C . LEU A 1 96 ? 4.879 22.086 -13.942 1.00 48.69 96 LEU A C 1
ATOM 812 O O . LEU A 1 96 ? 5.438 22.089 -15.032 1.00 48.69 96 LEU A O 1
ATOM 816 N N . ASP A 1 97 ? 5.073 23.065 -13.055 1.00 44.38 97 ASP A N 1
ATOM 817 C CA . ASP A 1 97 ? 5.833 24.307 -13.256 1.00 44.38 97 ASP A CA 1
ATOM 818 C C . ASP A 1 97 ? 7.356 24.125 -13.426 1.00 44.38 97 ASP A C 1
ATOM 820 O O . ASP A 1 97 ? 8.097 25.103 -13.488 1.00 44.38 97 ASP A O 1
ATOM 824 N N . TYR A 1 98 ? 7.854 22.891 -13.537 1.00 47.66 98 TYR A N 1
ATOM 825 C CA . TYR A 1 98 ? 9.231 22.617 -13.964 1.00 47.66 98 TYR A CA 1
ATOM 826 C C . TYR A 1 98 ? 9.354 22.409 -15.484 1.00 47.66 98 TYR A C 1
ATOM 828 O O . TYR A 1 98 ? 10.315 21.789 -15.949 1.00 47.66 98 TYR A O 1
ATOM 836 N N . GLU A 1 99 ? 8.434 22.954 -16.287 1.00 46.62 99 GLU A N 1
ATOM 837 C CA . GLU A 1 99 ? 8.788 23.297 -17.663 1.00 46.62 99 GLU A CA 1
ATOM 838 C C . GLU A 1 99 ? 9.828 24.421 -17.624 1.00 46.62 99 GLU A C 1
ATOM 840 O O . GLU A 1 99 ? 9.536 25.586 -17.372 1.00 46.62 99 GLU A O 1
ATOM 845 N N . LEU A 1 100 ? 11.082 24.004 -17.807 1.00 47.94 100 LEU A N 1
ATOM 846 C CA . LEU A 1 100 ? 12.257 24.816 -18.092 1.00 47.94 100 LEU A CA 1
ATOM 847 C C . LEU A 1 100 ? 11.895 26.129 -18.803 1.00 47.94 100 LEU A C 1
ATOM 849 O O . LEU A 1 100 ? 11.638 26.131 -20.008 1.00 47.94 100 LEU A O 1
ATOM 853 N N . ASN A 1 101 ? 11.985 27.248 -18.080 1.00 41.25 101 ASN A N 1
ATOM 854 C CA . ASN A 1 101 ? 12.276 28.530 -18.712 1.00 41.25 101 ASN A CA 1
ATOM 855 C C . ASN A 1 101 ? 13.612 28.366 -19.452 1.00 41.25 101 ASN A C 1
ATOM 857 O O . ASN A 1 101 ? 14.673 28.285 -18.827 1.00 41.25 101 ASN A O 1
ATOM 861 N N . LYS A 1 102 ? 13.521 28.214 -20.775 1.00 41.75 102 LYS A N 1
ATOM 862 C CA . LYS A 1 102 ? 14.625 28.413 -21.714 1.00 41.75 102 LYS A CA 1
ATOM 863 C C . LYS A 1 102 ? 14.969 29.890 -21.817 1.00 41.75 102 LYS A C 1
ATOM 865 O O . LYS A 1 102 ? 14.025 30.708 -21.773 1.00 41.75 102 LYS A O 1
#